Protein AF-A0A956W4W0-F1 (afdb_monomer_lite)

Structure (mmCIF, N/CA/C/O backbone):
data_AF-A0A956W4W0-F1
#
_entry.id   AF-A0A956W4W0-F1
#
loop_
_atom_site.group_PDB
_atom_site.id
_atom_site.type_symbol
_atom_site.label_atom_id
_atom_site.label_alt_id
_atom_site.label_comp_id
_atom_site.label_asym_id
_atom_site.label_entity_id
_atom_site.label_seq_id
_atom_site.pdbx_PDB_ins_code
_atom_site.Cartn_x
_atom_site.Cartn_y
_atom_site.Cartn_z
_atom_site.occupancy
_atom_site.B_iso_or_equiv
_atom_site.auth_seq_id
_atom_site.auth_comp_id
_atom_site.auth_asym_id
_atom_site.auth_atom_id
_atom_site.pdbx_PDB_model_num
ATOM 1 N N . MET A 1 1 ? 10.266 15.449 -12.545 1.00 57.59 1 MET A N 1
ATOM 2 C CA . MET A 1 1 ? 11.491 14.620 -12.574 1.00 57.59 1 MET A CA 1
ATOM 3 C C . MET A 1 1 ? 12.244 14.891 -11.277 1.00 57.59 1 MET A C 1
ATOM 5 O O . MET A 1 1 ? 12.311 16.057 -10.911 1.00 57.59 1 MET A O 1
ATOM 9 N N . PHE A 1 2 ? 12.649 13.865 -10.516 1.00 50.94 2 PHE A N 1
ATOM 10 C CA . PHE A 1 2 ? 13.095 13.981 -9.113 1.00 50.94 2 PHE A CA 1
ATOM 11 C C . PHE A 1 2 ? 14.634 13.856 -8.994 1.00 50.94 2 PHE A C 1
ATOM 13 O O . PHE A 1 2 ? 15.131 12.730 -8.928 1.00 50.94 2 PHE A O 1
ATOM 20 N N . PRO A 1 3 ? 15.396 14.967 -8.891 1.00 66.12 3 PRO A N 1
ATOM 21 C CA . PRO A 1 3 ? 16.869 14.957 -8.975 1.00 66.12 3 PRO A CA 1
ATOM 22 C C . PRO A 1 3 ? 17.558 14.187 -7.838 1.00 66.12 3 PRO A C 1
ATOM 24 O O . PRO A 1 3 ? 18.666 13.678 -7.980 1.00 66.12 3 PRO A O 1
ATOM 27 N N . TYR A 1 4 ? 16.898 14.085 -6.684 1.00 59.59 4 TYR A N 1
ATOM 28 C CA . TYR A 1 4 ? 17.450 13.439 -5.490 1.00 59.59 4 TYR A CA 1
ATOM 29 C C . TYR A 1 4 ? 17.509 11.912 -5.590 1.00 59.59 4 TYR A C 1
ATOM 31 O O . TYR A 1 4 ? 18.267 11.277 -4.860 1.00 59.59 4 TYR A O 1
ATOM 39 N N . VAL A 1 5 ? 16.723 11.323 -6.490 1.00 59.03 5 VAL A N 1
ATOM 40 C CA . VAL A 1 5 ? 16.671 9.873 -6.690 1.00 59.03 5 VAL A CA 1
ATOM 41 C C . VAL A 1 5 ? 17.798 9.440 -7.634 1.00 59.03 5 VAL A C 1
ATOM 43 O O . VAL A 1 5 ? 18.497 8.471 -7.353 1.00 59.03 5 VAL A O 1
ATOM 46 N N . GLU A 1 6 ? 18.053 10.216 -8.690 1.00 58.84 6 GLU A N 1
ATOM 47 C CA . GLU A 1 6 ? 19.011 9.903 -9.764 1.00 58.84 6 GLU A CA 1
ATOM 48 C C . GLU A 1 6 ? 20.455 9.725 -9.265 1.00 58.84 6 GLU A C 1
ATOM 50 O O . GLU A 1 6 ? 21.132 8.777 -9.666 1.00 58.84 6 GLU A O 1
ATOM 55 N N . ARG A 1 7 ? 20.895 10.524 -8.279 1.00 58.78 7 ARG A N 1
ATOM 56 C CA . ARG A 1 7 ? 22.244 10.417 -7.683 1.00 58.78 7 ARG A CA 1
ATOM 57 C C . ARG A 1 7 ? 22.564 9.021 -7.126 1.00 58.78 7 ARG A C 1
ATOM 59 O O . ARG A 1 7 ? 23.730 8.633 -7.078 1.00 58.78 7 ARG A O 1
ATOM 66 N N . HIS A 1 8 ? 21.559 8.272 -6.672 1.00 55.94 8 HIS A N 1
ATOM 67 C CA . HIS A 1 8 ? 21.766 6.951 -6.075 1.00 55.94 8 HIS A CA 1
ATOM 68 C C . HIS A 1 8 ? 21.766 5.798 -7.092 1.00 55.94 8 HIS A C 1
ATOM 70 O O . HIS A 1 8 ? 22.284 4.726 -6.761 1.00 55.94 8 HIS A O 1
ATOM 76 N N . PHE A 1 9 ? 21.237 6.000 -8.304 1.00 52.06 9 PHE A N 1
ATOM 77 C CA . PHE A 1 9 ? 21.161 4.964 -9.344 1.00 52.06 9 PHE A CA 1
ATOM 78 C C . PHE A 1 9 ? 22.361 4.991 -10.298 1.00 52.06 9 PHE A C 1
ATOM 80 O O . PHE A 1 9 ? 22.867 3.921 -10.648 1.00 52.06 9 PHE A O 1
ATOM 87 N N . ASP A 1 10 ? 22.900 6.176 -10.603 1.00 53.06 10 ASP A N 1
ATOM 88 C CA . ASP A 1 10 ? 24.090 6.325 -11.458 1.00 53.06 10 ASP A CA 1
ATOM 89 C C . ASP A 1 10 ? 25.351 5.685 -10.856 1.00 53.06 10 ASP A C 1
ATOM 91 O O . ASP A 1 10 ? 26.176 5.119 -11.570 1.00 53.06 10 ASP A O 1
ATOM 95 N N . ALA A 1 11 ? 25.481 5.668 -9.526 1.00 54.56 11 ALA A N 1
ATOM 96 C CA . ALA A 1 11 ? 26.650 5.104 -8.846 1.00 54.56 11 ALA A CA 1
ATOM 97 C C . ALA A 1 11 ? 26.764 3.565 -8.937 1.00 54.56 11 ALA A C 1
ATOM 99 O O . ALA A 1 11 ? 27.775 3.004 -8.516 1.00 54.56 11 ALA A O 1
ATOM 100 N N . ARG A 1 12 ? 25.732 2.860 -9.428 1.00 51.03 12 ARG A N 1
ATOM 101 C CA . ARG A 1 12 ? 25.668 1.384 -9.431 1.00 51.03 12 ARG A CA 1
ATOM 102 C C . ARG A 1 12 ? 25.482 0.745 -10.810 1.00 51.03 12 ARG A C 1
ATOM 104 O O . ARG A 1 12 ? 25.346 -0.472 -10.875 1.00 51.03 12 ARG A O 1
ATOM 111 N N . GLY A 1 13 ? 25.475 1.522 -11.897 1.00 47.06 13 GLY A N 1
ATOM 112 C CA . GLY A 1 13 ? 25.430 0.990 -13.269 1.00 47.06 13 GLY A CA 1
ATOM 113 C C . GLY A 1 13 ? 24.187 0.153 -13.615 1.00 47.06 13 GLY A C 1
ATOM 114 O O . GLY A 1 13 ? 24.179 -0.553 -14.623 1.00 47.06 13 GLY A O 1
ATOM 115 N N . SER A 1 14 ? 23.126 0.212 -12.806 1.00 49.34 14 SER A N 1
ATOM 116 C CA . SER A 1 14 ? 21.914 -0.588 -12.996 1.00 49.34 14 SER A CA 1
ATOM 117 C C . SER A 1 14 ? 20.981 0.092 -13.999 1.00 49.34 14 SER A C 1
ATOM 119 O O . SER A 1 14 ? 20.072 0.816 -13.611 1.00 49.34 14 SER A O 1
ATOM 121 N N . HIS A 1 15 ? 21.172 -0.186 -15.288 1.00 51.81 15 HIS A N 1
ATOM 122 C CA . HIS A 1 15 ? 20.336 0.296 -16.402 1.00 51.81 15 HIS A CA 1
ATOM 123 C C . HIS A 1 15 ? 18.953 -0.394 -16.494 1.00 51.81 15 HIS A C 1
ATOM 125 O O . HIS A 1 15 ? 18.293 -0.351 -17.528 1.00 51.81 15 HIS A O 1
ATOM 131 N N . GLY A 1 16 ? 18.502 -1.055 -15.425 1.00 47.62 16 GLY A N 1
ATOM 132 C CA . GLY A 1 16 ? 17.204 -1.725 -15.351 1.00 47.62 16 GLY A CA 1
ATOM 133 C C . GLY A 1 16 ? 16.234 -0.955 -14.460 1.00 47.62 16 GLY A C 1
ATOM 134 O O . GLY A 1 16 ? 16.331 -1.072 -13.242 1.00 47.62 16 GLY A O 1
ATOM 135 N N . ALA A 1 17 ? 15.350 -0.187 -15.104 1.00 55.72 17 ALA A N 1
ATOM 136 C CA . ALA A 1 17 ? 14.099 0.411 -14.618 1.00 55.72 17 ALA A CA 1
ATOM 137 C C . ALA A 1 17 ? 14.074 0.924 -13.150 1.00 55.72 17 ALA A C 1
ATOM 139 O O . ALA A 1 17 ? 13.849 0.151 -12.223 1.00 55.72 17 ALA A O 1
ATOM 140 N N . PRO A 1 18 ? 14.234 2.243 -12.925 1.00 69.62 18 PRO A N 1
ATOM 141 C CA . PRO A 1 18 ? 14.003 2.919 -11.637 1.00 69.62 18 PRO A CA 1
ATOM 142 C C . PRO A 1 18 ? 12.515 3.155 -11.278 1.00 69.62 18 PRO A C 1
ATOM 144 O O . PRO A 1 18 ? 12.226 3.856 -10.306 1.00 69.62 18 PRO A O 1
ATOM 147 N N . ASP A 1 19 ? 11.556 2.599 -12.021 1.00 73.50 19 ASP A N 1
ATOM 148 C CA . ASP A 1 19 ? 10.125 2.922 -11.884 1.00 73.50 19 ASP A CA 1
ATOM 149 C C . ASP A 1 19 ? 9.551 2.552 -10.509 1.00 73.50 19 ASP A C 1
ATOM 151 O O . ASP A 1 19 ? 8.764 3.310 -9.931 1.00 73.50 19 ASP A O 1
ATOM 155 N N . GLU A 1 20 ? 9.986 1.436 -9.916 1.00 79.81 20 GLU A N 1
ATOM 156 C CA . GLU A 1 20 ? 9.583 1.061 -8.558 1.00 79.81 20 GLU A CA 1
ATOM 157 C C . GLU A 1 20 ? 10.186 2.009 -7.524 1.00 79.81 20 GLU A C 1
ATOM 159 O O . GLU A 1 20 ? 9.524 2.364 -6.552 1.00 79.81 20 GLU A O 1
ATOM 164 N N . ALA A 1 21 ? 11.425 2.456 -7.737 1.00 80.75 21 ALA A N 1
ATOM 165 C CA . ALA A 1 21 ? 12.077 3.404 -6.844 1.00 80.75 21 ALA A CA 1
ATOM 166 C C . ALA A 1 21 ? 11.399 4.776 -6.892 1.00 80.75 21 ALA A C 1
ATOM 168 O O . ALA A 1 21 ? 11.160 5.370 -5.841 1.00 80.75 21 ALA A O 1
ATOM 169 N N . TYR A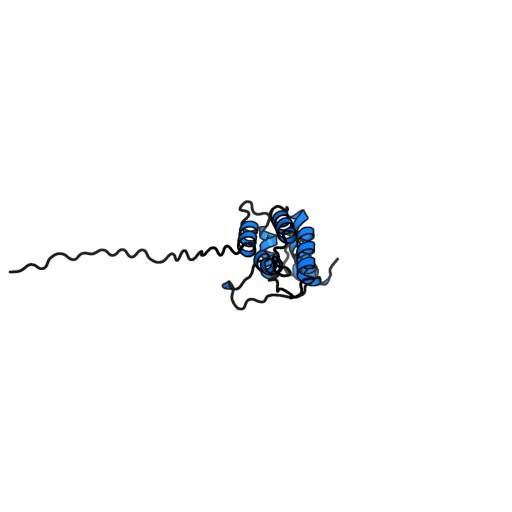 1 22 ? 11.027 5.257 -8.081 1.00 81.69 22 TYR A N 1
ATOM 170 C CA . TYR A 1 22 ? 10.244 6.483 -8.227 1.00 81.69 22 TYR A CA 1
ATOM 171 C C . TYR A 1 22 ? 8.851 6.340 -7.616 1.00 81.69 22 TYR A C 1
ATOM 173 O O . TYR A 1 22 ? 8.383 7.259 -6.944 1.00 81.69 22 TYR A O 1
ATOM 181 N N . THR A 1 23 ? 8.213 5.179 -7.777 1.00 84.56 23 THR A N 1
ATOM 182 C CA . THR A 1 23 ? 6.924 4.883 -7.141 1.00 84.56 23 THR A CA 1
ATOM 183 C C . THR A 1 23 ? 7.052 4.959 -5.622 1.00 84.56 23 THR A C 1
ATOM 185 O O . THR A 1 23 ? 6.340 5.736 -4.988 1.00 84.56 23 THR A O 1
ATOM 188 N N . VAL A 1 24 ? 8.018 4.251 -5.036 1.00 86.69 24 VAL A N 1
ATOM 189 C CA . VAL A 1 24 ? 8.287 4.266 -3.58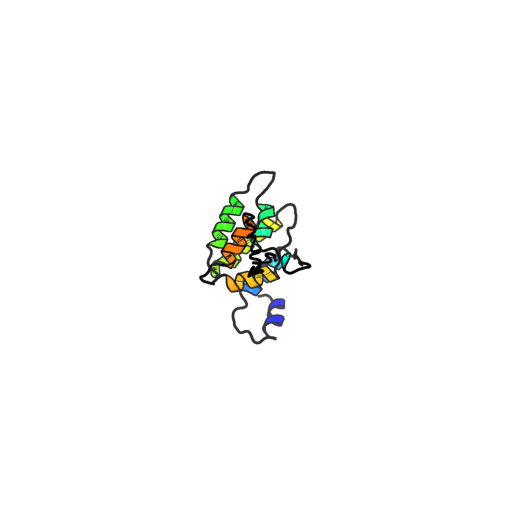9 1.00 86.69 24 VAL A CA 1
ATOM 190 C C . VAL A 1 24 ? 8.629 5.671 -3.098 1.00 86.69 24 VAL A C 1
ATOM 192 O O . VAL A 1 24 ? 8.070 6.105 -2.095 1.00 86.69 24 VAL A O 1
ATOM 195 N N . ALA A 1 25 ? 9.476 6.415 -3.814 1.00 84.81 25 ALA A N 1
ATOM 196 C CA . ALA A 1 25 ? 9.831 7.789 -3.462 1.00 84.81 25 ALA A CA 1
ATOM 197 C C . ALA A 1 25 ? 8.612 8.725 -3.497 1.00 84.81 25 ALA A C 1
ATOM 199 O O . ALA A 1 25 ? 8.437 9.548 -2.599 1.00 84.81 25 ALA A O 1
ATOM 200 N N . SER A 1 26 ? 7.734 8.573 -4.495 1.00 85.50 26 SER A N 1
ATOM 201 C CA . SER A 1 26 ? 6.504 9.363 -4.592 1.00 85.50 26 SER A CA 1
ATOM 202 C C . SER A 1 26 ? 5.539 9.070 -3.439 1.00 85.50 26 SER A C 1
ATOM 204 O O . SER A 1 26 ? 4.931 9.991 -2.899 1.00 85.50 26 SER A O 1
ATOM 206 N N . ILE A 1 27 ? 5.446 7.807 -3.012 1.00 86.25 27 ILE A N 1
ATOM 207 C CA . ILE A 1 27 ? 4.618 7.380 -1.880 1.00 86.25 27 ILE A CA 1
ATOM 208 C C . ILE A 1 27 ? 5.217 7.881 -0.561 1.00 86.25 27 ILE A C 1
ATOM 210 O O . ILE A 1 27 ? 4.488 8.379 0.295 1.00 86.25 27 ILE A O 1
ATOM 214 N N . PHE A 1 28 ? 6.539 7.799 -0.408 1.00 84.75 28 PHE A N 1
ATOM 215 C CA . PHE A 1 28 ? 7.255 8.325 0.753 1.00 84.75 28 PHE A CA 1
ATOM 216 C C . PHE A 1 28 ? 7.053 9.838 0.911 1.00 84.75 28 PHE A C 1
ATOM 218 O O . PHE A 1 28 ? 6.869 10.323 2.022 1.00 84.75 28 PHE A O 1
ATOM 225 N N . GLY A 1 29 ? 7.010 10.582 -0.199 1.00 84.75 29 GLY A N 1
ATOM 226 C CA . GLY A 1 29 ? 6.708 12.015 -0.178 1.00 84.75 29 GLY A CA 1
ATOM 227 C C . GLY A 1 29 ? 5.290 12.352 0.300 1.00 84.75 29 GLY A C 1
ATOM 228 O O . GLY A 1 29 ? 5.086 13.425 0.858 1.00 84.75 29 GLY A O 1
ATOM 229 N N . ILE A 1 30 ? 4.315 11.456 0.103 1.00 84.50 30 ILE A N 1
ATOM 230 C CA . ILE A 1 30 ? 2.929 11.635 0.577 1.00 84.50 30 ILE A CA 1
ATOM 231 C C . ILE A 1 30 ? 2.812 11.275 2.059 1.00 84.50 30 ILE A C 1
ATOM 233 O O . ILE A 1 30 ? 2.080 11.925 2.799 1.00 84.50 30 ILE A O 1
ATOM 237 N N . HIS A 1 31 ? 3.522 10.235 2.490 1.00 82.69 31 HIS A N 1
ATOM 238 C CA . HIS A 1 31 ? 3.433 9.711 3.846 1.00 82.69 31 HIS A CA 1
ATOM 239 C C . HIS A 1 31 ? 4.833 9.390 4.374 1.00 82.69 31 HIS A C 1
ATOM 241 O O . HIS A 1 31 ? 5.307 8.279 4.192 1.00 82.69 31 HIS A O 1
ATOM 247 N N . PRO A 1 32 ? 5.543 10.319 5.029 1.00 81.56 32 PRO A N 1
ATOM 248 C CA . PRO A 1 32 ? 6.927 10.089 5.456 1.00 81.56 32 PRO A CA 1
ATOM 249 C C . PRO A 1 32 ? 7.045 9.258 6.753 1.00 81.56 32 PRO A C 1
ATOM 251 O O . PRO A 1 32 ? 8.016 9.391 7.499 1.00 81.56 32 PRO A O 1
ATOM 254 N N . VAL A 1 33 ? 6.066 8.399 7.060 1.00 81.69 33 VAL A N 1
ATOM 255 C CA . VAL A 1 33 ? 6.020 7.618 8.306 1.00 81.69 33 VAL A CA 1
ATOM 256 C C . VAL A 1 33 ? 6.599 6.230 8.057 1.00 81.69 33 VAL A C 1
ATOM 258 O O . VAL A 1 33 ? 5.923 5.298 7.618 1.00 81.69 33 VAL A O 1
ATOM 261 N N . HIS A 1 34 ? 7.896 6.106 8.317 1.00 78.25 34 HIS A N 1
ATOM 262 C CA . HIS A 1 34 ? 8.657 4.893 8.049 1.00 78.25 34 HIS A CA 1
ATOM 263 C C . HIS A 1 34 ? 8.658 3.939 9.250 1.00 78.25 34 HIS A C 1
ATOM 265 O O . HIS A 1 34 ? 9.099 4.300 10.342 1.00 78.25 34 HIS A O 1
ATOM 271 N N . HIS A 1 35 ? 8.263 2.682 9.032 1.00 75.56 35 HIS A N 1
ATOM 272 C CA . HIS A 1 35 ? 8.461 1.623 10.019 1.00 75.56 35 HIS A CA 1
ATOM 273 C C . HIS A 1 35 ? 9.887 1.091 9.903 1.00 75.56 35 HIS A C 1
ATOM 275 O O . HIS A 1 35 ? 10.251 0.499 8.889 1.00 75.56 35 HIS A O 1
ATOM 281 N N . ARG A 1 36 ? 10.716 1.312 10.928 1.00 71.94 36 ARG A N 1
ATOM 282 C CA . ARG A 1 36 ? 12.047 0.705 11.014 1.00 71.94 36 ARG A CA 1
ATOM 283 C C . ARG A 1 36 ? 11.966 -0.502 11.955 1.00 71.94 36 ARG A C 1
ATOM 285 O O . ARG A 1 36 ? 12.017 -0.287 13.162 1.00 71.94 36 ARG A O 1
ATOM 292 N N . PRO A 1 37 ? 11.824 -1.730 11.432 1.00 66.81 37 PRO A N 1
ATOM 293 C CA . PRO A 1 37 ? 11.787 -2.911 12.284 1.00 66.81 37 PRO A CA 1
ATOM 294 C C . PRO A 1 37 ? 13.146 -3.095 12.974 1.00 66.81 37 PRO A C 1
ATOM 296 O O . PRO A 1 37 ? 14.189 -2.864 12.348 1.00 66.81 37 PRO A O 1
ATOM 299 N N . ALA A 1 38 ? 13.143 -3.487 14.250 1.00 62.78 38 ALA A N 1
ATOM 300 C CA . ALA A 1 38 ? 14.366 -3.809 14.983 1.00 62.78 38 ALA A CA 1
ATOM 301 C C 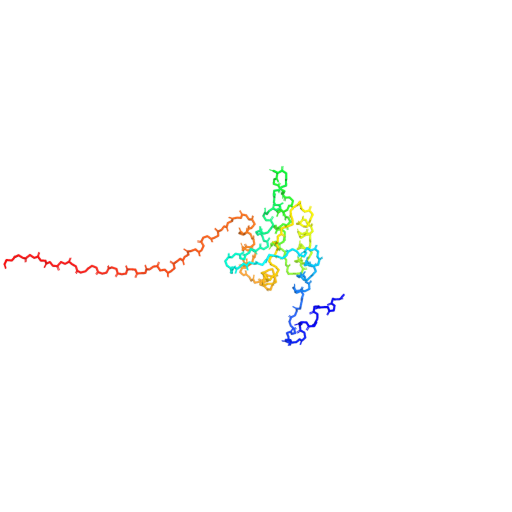. ALA A 1 38 ? 14.936 -5.148 14.493 1.00 62.78 38 ALA A C 1
ATOM 303 O O . ALA A 1 38 ? 16.151 -5.300 14.350 1.00 62.78 38 ALA A O 1
ATOM 304 N N . GLU A 1 39 ? 14.052 -6.076 14.119 1.00 61.03 39 GLU A N 1
ATOM 305 C CA . GLU A 1 39 ? 14.409 -7.392 13.595 1.00 61.03 39 GLU A CA 1
ATOM 306 C C . GLU A 1 39 ? 13.745 -7.704 12.248 1.00 61.03 39 GLU A C 1
ATOM 308 O O . GLU A 1 39 ? 12.651 -7.245 11.933 1.00 61.03 39 GLU A O 1
ATOM 313 N N . ARG A 1 40 ? 14.360 -8.571 11.427 1.00 59.09 40 ARG A N 1
ATOM 314 C CA . ARG A 1 40 ? 13.759 -8.988 10.139 1.00 59.09 40 ARG A CA 1
ATOM 315 C C . ARG A 1 40 ? 12.386 -9.650 10.299 1.00 59.09 40 ARG A C 1
ATOM 317 O O . ARG A 1 40 ? 11.595 -9.580 9.364 1.00 59.09 40 ARG A O 1
ATOM 324 N N . ARG A 1 41 ? 12.122 -10.283 11.446 1.00 57.53 41 ARG A N 1
ATOM 325 C CA . ARG A 1 41 ? 10.847 -10.944 11.765 1.00 57.53 41 ARG A CA 1
ATOM 326 C C . ARG A 1 41 ? 9.712 -9.949 12.035 1.00 57.53 41 ARG A C 1
ATOM 328 O O . ARG A 1 41 ? 8.553 -10.309 11.873 1.00 57.53 41 ARG A O 1
ATOM 335 N N . GLU A 1 42 ? 10.042 -8.702 12.367 1.00 58.28 42 GLU A N 1
ATOM 336 C CA . GLU A 1 42 ? 9.085 -7.611 12.603 1.00 58.28 42 GLU A CA 1
ATOM 337 C C . GLU A 1 42 ? 8.721 -6.850 11.321 1.00 58.28 42 GLU A C 1
ATOM 339 O O . GLU A 1 42 ? 7.945 -5.896 11.357 1.00 58.28 42 GLU A O 1
ATOM 344 N N . ARG A 1 43 ? 9.282 -7.244 10.168 1.00 64.31 43 ARG A N 1
ATOM 345 C CA . ARG A 1 43 ? 8.963 -6.624 8.879 1.00 64.31 43 ARG A CA 1
ATOM 346 C C . ARG A 1 43 ? 7.484 -6.794 8.568 1.00 64.31 43 ARG A C 1
ATOM 348 O O . ARG A 1 43 ? 7.026 -7.873 8.192 1.00 64.31 43 ARG A O 1
ATOM 355 N N . ASN A 1 44 ? 6.758 -5.690 8.658 1.00 70.25 44 ASN A N 1
ATOM 356 C CA . ASN A 1 44 ? 5.371 -5.619 8.242 1.00 70.25 44 ASN A CA 1
ATOM 357 C C . ASN A 1 44 ? 5.294 -5.382 6.734 1.00 70.25 44 ASN A C 1
ATOM 359 O O . ASN A 1 44 ? 5.965 -4.514 6.178 1.00 70.25 44 ASN A O 1
ATOM 363 N N . ASN A 1 45 ? 4.471 -6.180 6.058 1.00 81.50 45 ASN A N 1
ATOM 364 C CA . ASN A 1 45 ? 4.157 -5.945 4.655 1.00 81.50 45 ASN A CA 1
ATOM 365 C C . ASN A 1 45 ? 3.082 -4.856 4.520 1.00 81.50 45 ASN A C 1
ATOM 367 O O . ASN A 1 45 ? 2.362 -4.551 5.469 1.00 81.50 45 ASN A O 1
ATOM 371 N N . PHE A 1 46 ? 2.945 -4.300 3.316 1.00 84.50 46 PHE A N 1
ATOM 372 C CA . PHE A 1 46 ? 1.979 -3.233 3.046 1.00 84.50 46 PHE A CA 1
ATOM 373 C C . PHE A 1 46 ? 0.529 -3.636 3.378 1.00 84.50 46 PHE A C 1
ATOM 375 O O . PHE A 1 46 ? -0.230 -2.826 3.904 1.00 84.50 46 PHE A O 1
ATOM 382 N N . GLY A 1 47 ? 0.160 -4.904 3.159 1.00 84.88 47 GLY A N 1
ATOM 383 C CA . GLY A 1 47 ? -1.152 -5.433 3.546 1.00 84.88 47 GLY A CA 1
ATOM 384 C C . GLY A 1 47 ? -1.405 -5.381 5.057 1.00 84.88 47 GLY A C 1
ATOM 385 O O . GLY A 1 47 ? -2.497 -5.012 5.479 1.00 84.88 47 GLY A O 1
ATOM 386 N N . ALA A 1 48 ? -0.391 -5.668 5.877 1.00 82.75 48 ALA A N 1
ATOM 387 C CA . ALA A 1 48 ? -0.480 -5.558 7.333 1.00 82.75 48 ALA A CA 1
ATOM 388 C C . ALA A 1 48 ? -0.661 -4.101 7.791 1.00 82.75 48 ALA A C 1
ATOM 390 O O . ALA A 1 48 ? -1.490 -3.842 8.660 1.00 82.75 48 ALA A O 1
ATOM 391 N N . SER A 1 49 ? 0.033 -3.142 7.166 1.00 82.56 49 SER A N 1
ATOM 392 C CA . SER A 1 49 ? -0.178 -1.710 7.437 1.00 82.56 49 SER A CA 1
ATOM 393 C C . SER A 1 49 ? -1.594 -1.251 7.056 1.00 82.56 49 SER A C 1
ATOM 395 O O . SER A 1 49 ? -2.185 -0.432 7.756 1.00 82.56 49 SER A O 1
ATOM 397 N N . LEU A 1 50 ? -2.178 -1.805 5.985 1.00 82.81 50 LEU A N 1
ATOM 398 C CA . LEU A 1 50 ? -3.553 -1.501 5.568 1.00 82.81 50 LEU A CA 1
ATOM 399 C C . LEU A 1 50 ? -4.627 -2.155 6.443 1.00 82.81 50 LEU A C 1
ATOM 401 O O . LEU A 1 50 ? -5.760 -1.676 6.480 1.00 82.81 50 LEU A O 1
ATOM 405 N N . ARG A 1 51 ? -4.298 -3.222 7.178 1.00 82.19 51 ARG A N 1
ATOM 406 C CA . ARG A 1 51 ? -5.248 -3.872 8.090 1.00 82.19 51 ARG A CA 1
ATOM 407 C C . ARG A 1 51 ? -5.768 -2.905 9.156 1.00 82.19 51 ARG A C 1
ATOM 409 O O . ARG A 1 51 ? -6.932 -2.998 9.535 1.00 82.19 51 ARG A O 1
ATOM 416 N N . ALA A 1 52 ? -4.934 -1.967 9.600 1.00 75.44 52 ALA A N 1
ATOM 417 C CA . ALA A 1 52 ? -5.306 -0.967 10.597 1.00 75.44 52 ALA A CA 1
ATOM 418 C C . ALA A 1 52 ? -6.427 -0.028 10.118 1.00 75.44 52 ALA A C 1
ATOM 420 O O . ALA A 1 52 ? -7.274 0.359 10.911 1.00 75.44 52 ALA A O 1
ATOM 421 N N . ILE A 1 53 ? -6.483 0.281 8.817 1.00 77.88 53 ILE A N 1
ATOM 422 C CA . ILE A 1 53 ? -7.495 1.186 8.244 1.00 77.88 53 ILE A CA 1
ATOM 423 C C . ILE A 1 53 ? -8.751 0.456 7.744 1.00 77.88 53 ILE A C 1
ATOM 425 O O . ILE A 1 53 ? -9.677 1.086 7.231 1.00 77.88 53 ILE A O 1
ATOM 429 N N . ARG A 1 54 ? -8.786 -0.879 7.863 1.00 77.12 54 ARG A N 1
ATOM 430 C CA . ARG A 1 54 ? -9.960 -1.698 7.518 1.00 77.12 54 ARG A CA 1
ATOM 431 C C . ARG A 1 54 ? -11.158 -1.351 8.399 1.00 77.12 54 ARG A C 1
ATOM 433 O O . ARG A 1 54 ? -12.290 -1.434 7.936 1.00 77.12 54 ARG A O 1
ATOM 440 N N . TRP A 1 55 ? -10.898 -0.956 9.639 1.00 73.75 55 TRP A N 1
ATOM 441 C CA . TRP A 1 55 ? -11.914 -0.590 10.612 1.00 73.75 55 TRP A CA 1
ATOM 442 C C . TRP A 1 55 ? -11.933 0.922 10.766 1.00 73.75 55 TRP A C 1
ATOM 444 O O . TRP A 1 55 ? -10.928 1.524 11.138 1.00 73.75 55 TRP A O 1
ATOM 454 N N . LYS A 1 56 ? -13.077 1.536 10.476 1.00 69.12 56 LYS A N 1
ATOM 455 C CA . LYS A 1 56 ? -13.310 2.954 10.730 1.00 69.12 56 LYS A CA 1
ATOM 456 C C . LYS A 1 56 ? -14.565 3.070 11.580 1.00 69.12 56 LYS A C 1
ATOM 458 O O . LYS A 1 56 ? -15.605 2.554 11.193 1.00 69.12 56 LYS A O 1
ATOM 463 N N . ASP A 1 57 ? -14.447 3.698 12.748 1.00 66.81 57 ASP A N 1
ATOM 464 C CA . ASP A 1 57 ? -15.566 3.915 13.677 1.00 66.81 57 ASP A CA 1
ATOM 465 C C . ASP A 1 57 ? -16.314 2.620 14.074 1.00 66.81 57 ASP A C 1
ATOM 467 O O . ASP A 1 57 ? -17.512 2.629 14.336 1.00 66.81 57 ASP A O 1
ATOM 471 N N . GLY A 1 58 ? -15.603 1.485 14.121 1.00 68.00 58 GLY A N 1
ATOM 472 C CA . GLY A 1 58 ? -16.174 0.174 14.459 1.00 68.00 58 GLY A CA 1
ATOM 473 C C . GLY A 1 58 ? -16.853 -0.556 13.295 1.00 68.00 58 GLY A C 1
ATOM 474 O O . GLY A 1 58 ? -17.230 -1.715 13.456 1.00 68.00 58 GLY A O 1
ATOM 475 N N . GLU A 1 59 ? -16.943 0.064 12.116 1.00 69.50 59 GLU A N 1
ATOM 476 C CA . GLU A 1 59 ? -17.457 -0.561 10.900 1.00 69.50 59 GLU A CA 1
ATOM 477 C C . GLU A 1 59 ? -16.329 -0.962 9.946 1.00 69.50 59 GLU A C 1
ATOM 479 O O . GLU A 1 59 ? -15.303 -0.286 9.797 1.00 69.50 59 GLU A O 1
ATOM 484 N N . GLU A 1 60 ? -16.532 -2.090 9.268 1.00 72.50 60 GLU A N 1
ATOM 485 C CA . GLU A 1 60 ? -15.633 -2.535 8.217 1.00 72.50 60 GLU A CA 1
ATOM 486 C C . GLU A 1 60 ? -15.808 -1.671 6.964 1.00 72.50 60 GLU A C 1
ATOM 488 O O . GLU A 1 60 ? -16.855 -1.661 6.308 1.00 72.50 60 GLU A O 1
ATOM 493 N N . ASN A 1 61 ? -14.740 -0.982 6.570 1.00 78.88 61 ASN A N 1
ATOM 494 C CA . ASN A 1 61 ? -14.718 -0.212 5.342 1.00 78.88 61 ASN A CA 1
ATOM 495 C C . ASN A 1 61 ? -14.504 -1.137 4.135 1.00 78.88 61 ASN A C 1
ATOM 497 O O . ASN A 1 61 ? -13.391 -1.280 3.618 1.00 78.88 61 ASN A O 1
ATOM 501 N N . GLN A 1 62 ? -15.597 -1.711 3.626 1.00 78.12 62 GLN A N 1
ATOM 502 C CA . GLN A 1 62 ? -15.595 -2.542 2.411 1.00 78.12 62 GLN A CA 1
ATOM 503 C C . GLN A 1 62 ? -14.983 -1.824 1.192 1.00 78.12 62 GLN A C 1
ATOM 505 O O . GLN A 1 62 ? -14.520 -2.457 0.241 1.00 78.12 62 GLN A O 1
ATOM 510 N N . GLY A 1 63 ? -14.959 -0.487 1.193 1.00 84.38 63 GLY A N 1
ATOM 511 C CA . GLY A 1 63 ? -14.310 0.305 0.156 1.00 84.38 63 GLY A CA 1
ATOM 512 C C . GLY A 1 63 ? -12.787 0.150 0.138 1.00 84.38 63 GLY A C 1
ATOM 513 O O . GLY A 1 63 ? -12.195 0.208 -0.944 1.00 84.38 63 GLY A O 1
ATOM 514 N N . VAL A 1 64 ? -12.150 -0.042 1.294 1.00 84.31 64 VAL A N 1
ATOM 515 C CA . VAL A 1 64 ? -10.704 -0.294 1.395 1.00 84.31 64 VAL A CA 1
ATOM 516 C C . VAL A 1 64 ? -10.390 -1.700 0.901 1.00 84.31 64 VAL A C 1
ATOM 518 O O . VAL A 1 64 ? -9.496 -1.859 0.073 1.00 84.31 64 VAL A O 1
ATOM 521 N N . GLU A 1 65 ? -11.171 -2.696 1.321 1.00 87.38 65 GLU A N 1
ATOM 522 C CA . GLU A 1 65 ? -10.995 -4.084 0.883 1.00 87.38 65 GLU A CA 1
ATOM 523 C C . GLU A 1 65 ? -11.114 -4.222 -0.639 1.00 87.38 65 GLU A C 1
ATOM 525 O O . GLU A 1 65 ? -10.206 -4.745 -1.277 1.00 87.38 65 GLU A O 1
ATOM 530 N N . ARG A 1 66 ? -12.167 -3.672 -1.259 1.00 87.31 66 ARG A N 1
ATOM 531 C CA . ARG A 1 66 ? -12.333 -3.738 -2.724 1.00 87.31 66 ARG A CA 1
ATOM 532 C C . ARG A 1 66 ? -11.173 -3.088 -3.478 1.00 87.31 66 ARG A C 1
ATOM 534 O O . ARG A 1 66 ? -10.724 -3.616 -4.492 1.00 87.31 66 ARG A O 1
ATOM 541 N N . ARG A 1 67 ? -10.667 -1.949 -2.989 1.00 87.75 67 ARG A N 1
ATOM 542 C CA . ARG A 1 67 ? -9.500 -1.271 -3.582 1.00 87.75 67 ARG A CA 1
ATOM 543 C C . ARG A 1 67 ? -8.221 -2.080 -3.398 1.00 87.75 67 ARG A C 1
ATOM 545 O O . ARG A 1 67 ? -7.374 -2.068 -4.285 1.00 87.75 67 ARG A O 1
ATOM 552 N N . PHE A 1 68 ? -8.089 -2.777 -2.274 1.00 89.81 68 PHE A N 1
ATOM 553 C CA . PHE A 1 68 ? -6.963 -3.659 -2.016 1.00 89.81 68 PHE A CA 1
ATOM 554 C C . PHE A 1 68 ? -7.002 -4.911 -2.899 1.00 89.81 68 PHE A C 1
ATOM 556 O O . PHE A 1 68 ? -5.988 -5.255 -3.492 1.00 89.81 68 PHE A O 1
ATOM 563 N N . VAL A 1 69 ? -8.166 -5.537 -3.090 1.00 90.25 69 VAL A N 1
ATOM 564 C CA . VAL A 1 69 ? -8.328 -6.645 -4.049 1.00 90.25 69 VAL A CA 1
ATOM 565 C C . VAL A 1 69 ? -7.990 -6.185 -5.470 1.00 90.25 69 VAL A C 1
ATOM 567 O O . VAL A 1 69 ? -7.202 -6.837 -6.149 1.00 90.25 69 VAL A O 1
ATOM 570 N N . ALA A 1 70 ? -8.478 -5.010 -5.883 1.00 90.31 70 ALA A N 1
ATOM 571 C CA . ALA A 1 70 ? -8.124 -4.430 -7.178 1.00 90.31 70 ALA A CA 1
ATOM 572 C C . ALA A 1 70 ? -6.611 -4.182 -7.321 1.00 90.31 70 ALA A C 1
ATOM 574 O O . ALA A 1 70 ? -6.061 -4.411 -8.392 1.00 90.31 70 ALA A O 1
ATOM 575 N N . LEU A 1 71 ? -5.926 -3.763 -6.248 1.00 91.44 71 LEU A N 1
ATOM 576 C CA . LEU A 1 71 ? -4.465 -3.658 -6.231 1.00 91.44 71 LEU A CA 1
ATOM 577 C C . LEU A 1 71 ? -3.807 -5.028 -6.421 1.00 91.44 71 LEU A C 1
ATOM 579 O O . LEU A 1 71 ? -2.863 -5.115 -7.191 1.00 91.44 71 LEU A O 1
ATOM 583 N N . LEU A 1 72 ? -4.273 -6.080 -5.739 1.00 90.31 72 LEU A N 1
ATOM 584 C CA . LEU A 1 72 ? -3.692 -7.425 -5.845 1.00 90.31 72 LEU A CA 1
ATOM 585 C C . LEU A 1 72 ? -3.805 -8.005 -7.262 1.00 90.31 72 LEU A C 1
ATOM 587 O O . LEU A 1 72 ? -2.909 -8.739 -7.687 1.00 90.31 72 LEU A O 1
ATOM 591 N N . ASP A 1 73 ? -4.876 -7.677 -7.983 1.00 89.69 73 ASP A N 1
ATOM 592 C CA . ASP A 1 73 ? -5.101 -8.095 -9.371 1.00 89.69 73 ASP A CA 1
ATOM 593 C C . ASP A 1 73 ? -4.492 -7.147 -10.412 1.00 89.69 73 ASP A C 1
ATOM 595 O O . ASP A 1 73 ? -4.407 -7.498 -11.589 1.00 89.69 73 ASP A O 1
ATOM 599 N N . ALA A 1 74 ? -4.019 -5.973 -9.994 1.00 88.62 74 ALA A N 1
ATOM 600 C CA . ALA A 1 74 ? -3.401 -5.007 -10.884 1.00 88.62 74 ALA A CA 1
ATOM 601 C C . ALA A 1 74 ? -2.052 -5.501 -11.435 1.00 88.62 74 ALA A C 1
ATOM 603 O O . ALA A 1 74 ? -1.199 -6.042 -10.719 1.00 88.62 74 ALA A O 1
ATOM 604 N N . GLY A 1 75 ? -1.837 -5.237 -12.726 1.00 84.94 75 GLY A N 1
ATOM 605 C CA . GLY A 1 75 ? -0.539 -5.372 -13.380 1.00 84.94 75 GLY A CA 1
ATOM 606 C C . GLY A 1 75 ? 0.469 -4.325 -12.897 1.00 84.94 75 GLY A C 1
ATOM 607 O O . GLY A 1 75 ? 0.121 -3.352 -12.219 1.00 84.94 75 GLY A O 1
ATOM 608 N N . ARG A 1 76 ? 1.741 -4.510 -13.273 1.00 83.00 76 ARG A N 1
ATOM 609 C CA . ARG A 1 76 ? 2.841 -3.615 -12.875 1.00 83.00 76 ARG A CA 1
ATOM 610 C C . ARG A 1 76 ? 2.599 -2.160 -13.284 1.00 83.00 76 ARG A C 1
ATOM 612 O O . ARG A 1 76 ? 2.907 -1.274 -12.492 1.00 83.00 76 ARG A O 1
ATOM 619 N N . GLU A 1 77 ? 2.005 -1.903 -14.450 1.00 83.94 77 GLU A N 1
ATOM 620 C CA . GLU A 1 77 ? 1.710 -0.536 -14.904 1.00 83.94 77 GLU A CA 1
ATOM 621 C C . GLU A 1 77 ? 0.690 0.215 -14.031 1.00 83.94 77 GLU A C 1
ATOM 623 O O . GLU A 1 77 ? 0.759 1.438 -13.911 1.00 83.94 77 GLU A O 1
ATOM 628 N N . ALA A 1 78 ? -0.241 -0.495 -13.391 1.00 86.00 78 ALA A N 1
ATOM 629 C CA . ALA A 1 78 ? -1.314 0.116 -12.608 1.00 86.00 78 ALA A CA 1
ATOM 630 C C . ALA A 1 78 ? -0.956 0.276 -11.117 1.00 86.00 78 ALA A C 1
ATOM 632 O O . ALA A 1 78 ? -1.608 1.044 -10.399 1.00 86.00 78 ALA A O 1
ATOM 633 N N . LEU A 1 79 ? 0.108 -0.390 -10.647 1.00 86.12 79 LEU A N 1
ATOM 634 C CA . LEU A 1 79 ? 0.578 -0.335 -9.258 1.00 86.12 79 LEU A CA 1
ATOM 635 C C . LEU A 1 79 ? 0.718 1.086 -8.695 1.00 86.12 79 LEU A C 1
ATOM 637 O O . LEU A 1 79 ? 0.196 1.324 -7.602 1.00 86.12 79 LEU A O 1
ATOM 641 N N . PRO A 1 80 ? 1.369 2.050 -9.381 1.00 87.06 80 PRO A N 1
ATOM 642 C CA . PRO A 1 80 ? 1.616 3.364 -8.791 1.00 87.06 80 PRO A CA 1
ATOM 643 C C . PRO A 1 80 ? 0.317 4.113 -8.473 1.00 87.06 80 PRO A C 1
ATOM 645 O O . PRO A 1 80 ? 0.211 4.770 -7.437 1.00 87.06 80 PRO A O 1
ATOM 648 N N . VAL A 1 81 ? -0.695 3.970 -9.334 1.00 88.00 81 VAL A N 1
ATOM 649 C CA . VAL A 1 81 ? -2.004 4.616 -9.170 1.00 88.00 81 VAL A CA 1
ATOM 650 C C . VAL A 1 81 ? -2.747 4.023 -7.974 1.00 88.00 81 VAL A C 1
ATOM 652 O O . VAL A 1 81 ? -3.200 4.760 -7.095 1.00 88.00 81 VAL A O 1
ATOM 655 N N . HIS A 1 82 ? -2.833 2.693 -7.898 1.00 88.62 82 HIS A N 1
ATOM 656 C CA . HIS A 1 82 ? -3.527 2.015 -6.803 1.00 88.62 82 HIS A CA 1
ATOM 657 C C . HIS A 1 82 ? -2.843 2.241 -5.449 1.00 88.62 82 HIS A C 1
ATOM 659 O O . HIS A 1 82 ? -3.520 2.524 -4.457 1.00 88.62 82 HIS A O 1
ATOM 665 N N . LEU A 1 83 ? -1.509 2.182 -5.407 1.00 88.44 83 LEU A N 1
ATOM 666 C CA . LEU A 1 83 ? -0.741 2.435 -4.189 1.00 88.44 83 LEU A CA 1
ATOM 667 C C . LEU A 1 83 ? -0.921 3.863 -3.692 1.00 88.44 83 LEU A C 1
ATOM 669 O O . LEU A 1 83 ? -1.144 4.064 -2.500 1.00 88.44 83 LEU A O 1
ATOM 673 N N . ARG A 1 84 ? -0.880 4.851 -4.593 1.00 88.12 84 ARG A N 1
ATOM 674 C CA . ARG A 1 84 ? -1.100 6.251 -4.229 1.00 88.12 84 ARG A CA 1
ATOM 675 C C . ARG A 1 84 ? -2.467 6.440 -3.579 1.00 88.12 84 ARG A C 1
ATOM 677 O O . ARG A 1 84 ? -2.541 7.053 -2.520 1.00 88.12 84 ARG A O 1
ATOM 684 N N . HIS A 1 85 ? -3.528 5.878 -4.161 1.00 87.81 85 HIS A N 1
ATOM 685 C CA . HIS A 1 85 ? -4.872 5.964 -3.582 1.00 87.81 85 HIS A CA 1
ATOM 686 C C . HIS A 1 85 ? -4.945 5.360 -2.176 1.00 87.81 85 HIS A C 1
ATOM 688 O O . HIS A 1 85 ? -5.492 5.986 -1.270 1.00 87.81 85 HIS A O 1
ATOM 694 N N . LEU A 1 86 ? -4.377 4.170 -1.974 1.00 87.38 86 LEU A N 1
ATOM 695 C CA . LEU A 1 86 ? -4.398 3.505 -0.669 1.00 87.38 86 LEU A CA 1
ATOM 696 C C . LEU A 1 86 ? -3.550 4.241 0.373 1.00 87.38 86 LEU A C 1
ATOM 698 O O . LEU A 1 86 ? -3.968 4.360 1.521 1.00 87.38 86 LEU A O 1
ATOM 702 N N . VAL A 1 87 ? -2.402 4.793 -0.019 1.00 87.19 87 VAL A N 1
ATOM 703 C CA . VAL A 1 87 ? -1.546 5.567 0.892 1.00 87.19 87 VAL A CA 1
ATOM 704 C C . VAL A 1 87 ? -2.188 6.902 1.251 1.00 87.19 87 VAL A C 1
ATOM 706 O O . VAL A 1 87 ? -2.103 7.316 2.400 1.00 87.19 87 VAL A O 1
ATOM 709 N N . THR A 1 88 ? -2.884 7.563 0.323 1.00 85.31 88 THR A N 1
ATOM 710 C CA . THR A 1 88 ? -3.661 8.768 0.650 1.00 85.31 88 THR A CA 1
ATOM 711 C C . THR A 1 88 ? -4.772 8.462 1.657 1.00 85.31 88 THR A C 1
ATOM 713 O O . THR A 1 88 ? -4.970 9.239 2.588 1.00 85.31 88 THR A O 1
ATOM 716 N N . LEU A 1 89 ? -5.455 7.317 1.529 1.00 83.00 89 LEU A N 1
ATOM 717 C CA . LEU A 1 89 ? -6.439 6.877 2.526 1.00 83.00 89 LEU A CA 1
ATOM 718 C C . LEU A 1 89 ? -5.789 6.627 3.892 1.00 83.00 89 LEU A C 1
ATOM 720 O O . LEU A 1 89 ? -6.306 7.074 4.917 1.00 83.00 89 LEU A O 1
ATOM 724 N N . LEU A 1 90 ? -4.628 5.973 3.902 1.00 80.56 90 LEU A N 1
ATOM 725 C CA . LEU A 1 90 ? -3.865 5.720 5.119 1.00 80.56 90 LEU A CA 1
ATOM 726 C C . LEU A 1 90 ? -3.397 7.024 5.781 1.00 80.56 90 LEU A C 1
ATOM 728 O O . LEU A 1 90 ? -3.543 7.176 6.987 1.00 80.56 90 LEU A O 1
ATOM 732 N N . HIS A 1 91 ? -2.931 7.996 4.999 1.00 80.00 91 HIS A N 1
ATOM 733 C CA . HIS A 1 91 ? -2.558 9.323 5.489 1.00 80.00 91 HIS A CA 1
ATOM 734 C C . HIS A 1 91 ? -3.755 10.101 6.059 1.00 80.00 91 HIS A C 1
ATOM 736 O O . HIS A 1 91 ? -3.608 10.831 7.031 1.00 80.00 91 HIS A O 1
ATOM 742 N N . SER A 1 92 ? -4.948 9.936 5.475 1.00 79.62 92 SER A N 1
ATOM 743 C CA . SER A 1 92 ? -6.180 10.580 5.959 1.00 79.62 92 SER A CA 1
ATOM 744 C C . SER A 1 92 ? -6.777 9.938 7.218 1.00 79.62 92 SER A C 1
ATOM 746 O O . SER A 1 92 ? -7.770 10.436 7.747 1.00 79.62 92 SER A O 1
ATOM 748 N N . SER A 1 93 ? -6.220 8.812 7.665 1.00 73.56 93 SER A N 1
ATOM 749 C CA . SER A 1 93 ? -6.691 8.109 8.856 1.00 73.56 93 SER A CA 1
ATOM 750 C C . SER A 1 93 ? -6.193 8.800 10.127 1.00 73.56 93 SER A C 1
ATOM 752 O O . SER A 1 93 ? -5.138 9.429 10.133 1.00 73.56 93 SER A O 1
ATOM 754 N N . SER A 1 94 ? -6.959 8.674 11.212 1.00 65.06 94 SER A N 1
ATOM 755 C CA . SER A 1 94 ? -6.717 9.362 12.489 1.00 65.06 94 SER A CA 1
ATOM 756 C C . SER A 1 94 ? -5.355 9.043 13.111 1.00 65.06 94 SER A C 1
ATOM 758 O O . SER A 1 94 ? -4.797 9.867 13.832 1.00 65.06 94 SER A O 1
ATOM 760 N N . GLU A 1 95 ? -4.815 7.857 12.823 1.00 68.44 95 GLU A N 1
ATOM 761 C CA . GLU A 1 95 ? -3.508 7.415 13.291 1.00 68.44 95 GLU A CA 1
ATOM 762 C C . GLU A 1 95 ? -2.556 7.174 12.108 1.00 68.44 95 GLU A C 1
ATOM 764 O O . GLU A 1 95 ? -2.863 6.373 11.215 1.00 68.44 95 GLU A O 1
ATOM 769 N N . PRO A 1 96 ? -1.380 7.827 12.085 1.00 65.88 96 PRO A N 1
ATOM 770 C CA . PRO A 1 96 ? -0.397 7.629 11.032 1.00 65.88 96 PRO A CA 1
ATOM 771 C C . PRO A 1 96 ? 0.261 6.250 11.161 1.00 65.88 96 PRO A C 1
ATOM 773 O O . PRO A 1 96 ? 1.174 6.043 11.959 1.00 65.88 96 PRO A O 1
ATOM 776 N N . MET A 1 97 ? -0.179 5.301 10.336 1.00 76.12 97 MET A N 1
ATOM 777 C CA . MET A 1 97 ? 0.379 3.947 10.321 1.00 76.12 97 MET A CA 1
ATOM 778 C C . MET A 1 97 ? 1.718 3.908 9.589 1.00 76.12 97 MET A C 1
ATOM 780 O O . MET A 1 97 ? 1.859 4.421 8.481 1.00 76.12 97 MET A O 1
ATOM 784 N N . ALA A 1 98 ? 2.717 3.280 10.198 1.00 80.19 98 ALA A N 1
ATOM 785 C CA . ALA A 1 98 ? 4.048 3.212 9.619 1.00 80.19 98 ALA A CA 1
ATOM 786 C C . ALA A 1 98 ? 4.122 2.167 8.485 1.00 80.19 98 ALA A C 1
ATOM 788 O O . ALA A 1 98 ? 3.568 1.068 8.587 1.00 80.19 98 ALA A O 1
ATOM 789 N N . ILE A 1 99 ? 4.827 2.509 7.402 1.00 83.31 99 ILE A N 1
ATOM 790 C CA . ILE A 1 99 ? 5.043 1.635 6.239 1.00 83.31 99 ILE A CA 1
ATOM 791 C C . ILE A 1 99 ? 6.526 1.242 6.174 1.00 83.31 99 ILE A C 1
ATOM 793 O O . ILE A 1 99 ? 7.407 2.093 6.308 1.00 83.31 99 ILE A O 1
ATOM 797 N N . ASP A 1 100 ? 6.820 -0.043 5.953 1.00 86.69 100 ASP A N 1
ATOM 798 C CA . ASP A 1 100 ? 8.175 -0.506 5.622 1.00 86.69 100 ASP A CA 1
ATOM 799 C C . ASP A 1 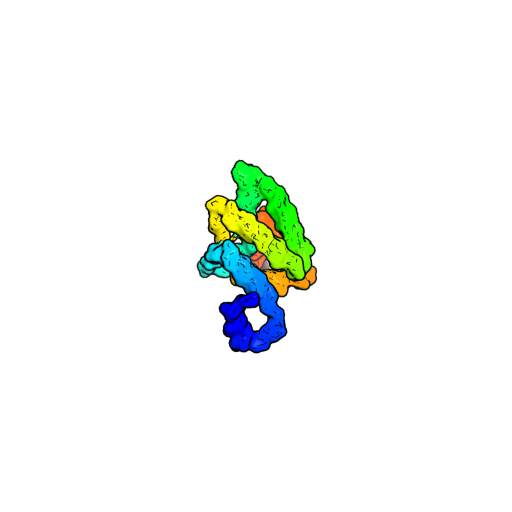100 ? 8.430 -0.288 4.120 1.00 86.69 100 ASP A C 1
ATOM 801 O O . ASP A 1 100 ? 8.119 -1.128 3.270 1.00 86.69 100 ASP A O 1
ATOM 805 N N . TYR A 1 101 ? 8.978 0.882 3.784 1.00 84.38 101 TYR A N 1
ATOM 806 C CA . TYR A 1 101 ? 9.273 1.279 2.402 1.00 84.38 101 TYR A CA 1
ATOM 807 C C . TYR A 1 101 ? 10.337 0.403 1.744 1.00 84.38 101 TYR A C 1
ATOM 809 O O . TYR A 1 101 ? 10.329 0.224 0.525 1.00 84.38 101 TYR A O 1
ATOM 817 N N . LEU A 1 102 ? 11.246 -0.162 2.541 1.00 83.81 102 LEU A N 1
ATOM 818 C CA . LEU A 1 102 ? 12.268 -1.063 2.035 1.00 83.81 102 LEU A CA 1
ATOM 819 C C . LEU A 1 102 ? 11.633 -2.390 1.613 1.00 83.81 102 LEU A C 1
ATOM 821 O O . LEU A 1 102 ? 11.924 -2.890 0.527 1.00 83.81 102 LEU A O 1
ATOM 825 N N . GLN A 1 103 ? 10.741 -2.939 2.441 1.00 85.25 103 GLN A N 1
ATOM 826 C CA . GLN A 1 103 ? 9.968 -4.122 2.078 1.00 85.25 103 GLN A CA 1
ATOM 827 C C . GLN A 1 103 ? 9.076 -3.845 0.866 1.00 85.25 103 GLN A C 1
ATOM 829 O O . GLN A 1 103 ? 9.072 -4.644 -0.064 1.00 85.25 103 GLN A O 1
ATOM 834 N N . LEU A 1 104 ? 8.397 -2.694 0.827 1.00 87.88 104 LEU A N 1
ATOM 835 C CA . LEU A 1 104 ? 7.583 -2.280 -0.317 1.00 87.88 104 LEU A CA 1
ATOM 836 C C . LEU A 1 104 ? 8.400 -2.257 -1.617 1.00 87.88 104 LEU A C 1
ATOM 838 O O . LEU A 1 104 ? 7.956 -2.799 -2.622 1.00 87.88 104 LEU A O 1
ATOM 842 N N . PHE A 1 105 ? 9.613 -1.703 -1.603 1.00 87.56 105 PHE A N 1
ATOM 843 C CA . PHE A 1 105 ? 10.477 -1.684 -2.783 1.00 87.56 105 PHE A CA 1
ATOM 844 C C . PHE A 1 105 ? 10.805 -3.093 -3.304 1.00 87.56 105 PHE A C 1
ATOM 846 O O . PHE A 1 105 ? 10.676 -3.356 -4.500 1.00 87.56 105 PHE A O 1
ATOM 853 N N . TYR A 1 106 ? 11.191 -4.019 -2.419 1.00 85.88 106 TYR A N 1
ATOM 854 C CA . TYR A 1 106 ? 11.449 -5.409 -2.817 1.00 85.88 106 TYR A CA 1
ATOM 855 C C . TYR A 1 106 ? 10.198 -6.100 -3.369 1.00 85.88 106 TYR A C 1
ATOM 857 O O . TYR A 1 106 ? 10.286 -6.883 -4.315 1.00 85.88 106 TYR A O 1
ATOM 865 N N . ASP A 1 107 ? 9.040 -5.777 -2.809 1.00 88.50 107 ASP A N 1
ATOM 866 C CA . ASP A 1 107 ? 7.756 -6.365 -3.178 1.00 88.50 107 ASP A CA 1
ATOM 867 C C . ASP A 1 107 ? 7.324 -5.923 -4.571 1.00 88.50 107 ASP A C 1
ATOM 869 O O . ASP A 1 107 ? 6.864 -6.745 -5.359 1.00 88.50 107 ASP A O 1
ATOM 873 N N . LEU A 1 108 ? 7.559 -4.658 -4.922 1.00 88.25 108 LEU A N 1
ATOM 874 C CA . LEU A 1 108 ? 7.290 -4.158 -6.269 1.00 88.25 108 LEU A CA 1
ATOM 875 C C . LEU A 1 108 ? 8.209 -4.799 -7.310 1.00 88.25 108 LEU A C 1
ATOM 877 O O . LEU A 1 108 ? 7.741 -5.144 -8.394 1.00 88.25 108 LEU A O 1
ATOM 881 N N . ARG A 1 109 ? 9.485 -5.052 -6.977 1.00 86.69 109 ARG A N 1
ATOM 882 C CA . ARG A 1 109 ? 10.394 -5.760 -7.896 1.00 86.69 109 ARG A CA 1
ATOM 883 C C . ARG A 1 109 ? 9.890 -7.164 -8.224 1.00 86.6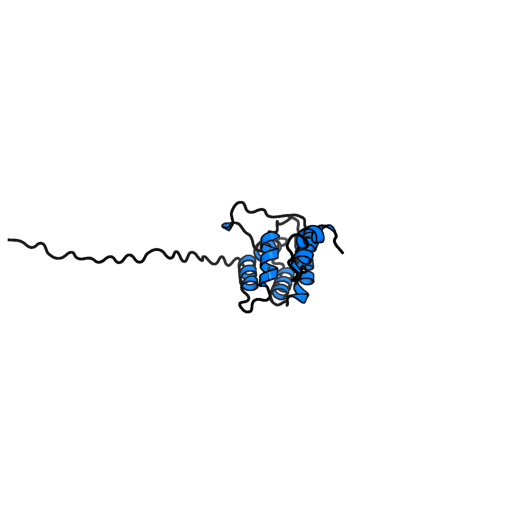9 109 ARG A C 1
ATOM 885 O O . ARG A 1 109 ? 9.912 -7.553 -9.388 1.00 86.69 109 ARG A O 1
ATOM 892 N N . LEU A 1 110 ? 9.378 -7.878 -7.225 1.00 86.88 110 LEU A N 1
ATOM 893 C CA . LEU A 1 110 ? 8.869 -9.245 -7.364 1.00 86.88 110 LEU A CA 1
ATOM 894 C C . LEU A 1 110 ? 7.389 -9.320 -7.782 1.00 86.88 110 LEU A C 1
ATOM 896 O O . LEU A 1 110 ? 6.842 -10.413 -7.885 1.00 86.88 110 LEU A O 1
ATOM 900 N N . TRP A 1 111 ? 6.718 -8.190 -8.033 1.00 87.06 111 TRP A N 1
ATOM 901 C CA . TRP A 1 111 ? 5.275 -8.173 -8.303 1.00 87.06 111 TRP A CA 1
ATOM 902 C C . TRP A 1 111 ? 4.868 -8.931 -9.573 1.00 87.06 111 TRP A C 1
ATOM 904 O O . TRP A 1 111 ? 3.777 -9.494 -9.641 1.00 87.06 111 TRP A O 1
ATOM 914 N N . GLY A 1 112 ? 5.746 -8.928 -10.578 1.00 84.12 112 GLY A N 1
ATOM 915 C CA . GLY A 1 112 ? 5.507 -9.555 -11.881 1.00 84.12 112 GLY A CA 1
ATOM 916 C C . GLY A 1 112 ? 5.797 -11.056 -11.928 1.00 84.12 112 GLY A C 1
ATOM 917 O O . GLY A 1 112 ? 5.674 -11.648 -12.995 1.00 84.12 112 GLY A O 1
ATOM 918 N N . GLU A 1 113 ? 6.208 -11.664 -10.813 1.00 86.31 113 GLU A N 1
ATOM 919 C CA . GLU A 1 113 ? 6.503 -13.095 -10.764 1.00 86.31 113 GLU A CA 1
ATOM 920 C C . GLU A 1 113 ? 5.223 -13.931 -10.971 1.00 86.31 113 GLU A C 1
ATOM 922 O O . GLU A 1 113 ? 4.177 -13.635 -10.375 1.00 86.31 113 GLU A O 1
ATOM 927 N N . PRO A 1 114 ? 5.278 -15.013 -11.770 1.00 84.31 114 PRO A N 1
ATOM 928 C CA . PRO A 1 114 ? 4.112 -15.848 -12.063 1.00 84.31 114 PRO A CA 1
ATOM 929 C C . PRO A 1 114 ? 3.575 -16.581 -10.824 1.00 84.31 114 PRO A C 1
ATOM 931 O O . PRO A 1 114 ? 2.408 -16.968 -10.786 1.00 84.31 114 PRO A O 1
ATOM 934 N N . ASP A 1 115 ? 4.396 -16.747 -9.783 1.00 86.62 115 ASP A N 1
ATOM 935 C CA . ASP A 1 115 ? 4.009 -17.392 -8.524 1.00 86.62 115 ASP A CA 1
ATOM 936 C C . ASP A 1 115 ? 3.022 -16.556 -7.675 1.00 86.62 115 ASP A C 1
ATOM 938 O O . ASP A 1 115 ? 2.414 -17.077 -6.719 1.00 86.62 115 ASP A O 1
ATOM 942 N N . ARG A 1 116 ? 2.848 -15.270 -8.032 1.00 87.31 116 ARG A N 1
ATOM 943 C CA . ARG A 1 116 ? 2.083 -14.241 -7.311 1.00 87.31 116 ARG A CA 1
ATOM 944 C C . ARG A 1 116 ? 2.385 -14.225 -5.807 1.00 87.31 116 ARG A C 1
ATOM 946 O O . ARG A 1 116 ? 1.493 -14.043 -4.968 1.00 87.31 116 ARG A O 1
ATOM 953 N N . ARG A 1 117 ? 3.639 -14.490 -5.422 1.00 87.94 117 ARG A N 1
ATOM 954 C CA . ARG A 1 117 ? 4.026 -14.663 -4.012 1.00 87.94 117 ARG A CA 1
ATOM 955 C C . ARG A 1 117 ? 3.855 -13.384 -3.200 1.00 87.94 117 ARG A C 1
ATOM 957 O O . ARG A 1 117 ? 3.452 -13.457 -2.037 1.00 87.94 117 ARG A O 1
ATOM 964 N N . VAL A 1 118 ? 4.112 -12.226 -3.805 1.00 89.31 118 VAL A N 1
ATOM 965 C CA . VAL A 1 118 ? 3.948 -10.918 -3.152 1.00 89.31 118 VAL A CA 1
ATOM 966 C C . VAL A 1 118 ? 2.478 -10.658 -2.836 1.00 89.31 118 VAL A C 1
ATOM 968 O O . VAL A 1 118 ? 2.145 -10.371 -1.687 1.00 89.31 118 VAL A O 1
ATOM 971 N N . GLN A 1 119 ? 1.599 -10.866 -3.818 1.00 91.25 119 GLN A N 1
ATOM 972 C CA . GLN A 1 119 ? 0.153 -10.704 -3.690 1.00 91.25 119 GLN A CA 1
ATOM 973 C C . GLN A 1 119 ? -0.392 -11.605 -2.576 1.00 91.25 119 GLN A C 1
ATOM 975 O O . GLN A 1 119 ? -1.116 -11.137 -1.701 1.00 91.25 119 GLN A O 1
ATOM 980 N N . LYS A 1 120 ? 0.028 -12.878 -2.537 1.00 88.75 120 LYS A N 1
ATOM 981 C CA . LYS A 1 120 ? -0.358 -13.824 -1.474 1.00 88.75 120 LYS A CA 1
ATOM 982 C C . LYS A 1 120 ? 0.123 -13.382 -0.091 1.00 88.75 120 LYS A C 1
ATOM 984 O O . LYS A 1 120 ? -0.597 -13.559 0.888 1.00 88.75 120 LYS A O 1
ATOM 989 N N . ARG A 1 121 ? 1.330 -12.818 0.021 1.00 88.12 121 ARG A N 1
ATOM 990 C CA . ARG A 1 121 ? 1.859 -12.337 1.307 1.00 88.12 121 ARG A CA 1
ATOM 991 C C . ARG A 1 121 ? 1.152 -11.065 1.778 1.00 88.12 121 ARG A C 1
ATOM 993 O O . ARG A 1 121 ? 0.898 -10.918 2.969 1.00 88.12 121 ARG A O 1
ATOM 1000 N N . TRP A 1 122 ? 0.817 -10.168 0.856 1.00 90.81 122 TRP A N 1
ATOM 1001 C CA . TRP A 1 122 ? 0.043 -8.959 1.146 1.00 90.81 122 TRP A CA 1
ATOM 1002 C C . TRP A 1 122 ? -1.381 -9.303 1.577 1.00 90.81 122 TRP A C 1
ATOM 1004 O O . TRP A 1 122 ? -1.832 -8.817 2.609 1.00 90.81 122 TRP A O 1
ATOM 1014 N N . ALA A 1 123 ? -2.041 -10.206 0.852 1.00 89.12 123 ALA A N 1
ATOM 1015 C CA . ALA A 1 123 ? -3.312 -10.813 1.236 1.00 89.12 123 ALA A CA 1
ATOM 1016 C C . ALA A 1 123 ? -3.269 -11.380 2.664 1.00 89.12 123 ALA A C 1
ATOM 1018 O O . ALA A 1 123 ? -4.093 -11.031 3.508 1.00 89.12 123 ALA A O 1
ATOM 1019 N N . ALA A 1 124 ? -2.262 -12.207 2.954 1.00 86.94 124 ALA A N 1
ATOM 1020 C CA . ALA A 1 124 ? -2.072 -12.811 4.267 1.00 86.94 124 ALA A CA 1
ATOM 1021 C C . ALA A 1 124 ? -1.931 -11.755 5.381 1.00 86.94 124 ALA A C 1
ATOM 1023 O O . ALA A 1 124 ? -2.589 -11.856 6.415 1.00 86.94 124 ALA A O 1
ATOM 1024 N N . GLY A 1 125 ? -1.150 -10.694 5.143 1.00 85.50 125 GLY A N 1
ATOM 1025 C CA . GLY A 1 125 ? -1.017 -9.574 6.081 1.00 85.50 125 GLY A CA 1
ATOM 1026 C C . GLY A 1 125 ? -2.314 -8.787 6.291 1.00 85.50 125 GLY A C 1
ATOM 1027 O O . GLY A 1 125 ? -2.624 -8.413 7.421 1.00 85.50 125 GLY A O 1
ATOM 1028 N N . PHE A 1 126 ? -3.092 -8.580 5.227 1.00 86.69 126 PHE A N 1
ATOM 1029 C CA . PHE A 1 126 ? -4.332 -7.801 5.259 1.00 86.69 126 PHE A CA 1
ATOM 1030 C C . PHE A 1 126 ? -5.472 -8.519 5.990 1.00 86.69 126 PHE A C 1
ATOM 1032 O O . PHE A 1 126 ? -6.083 -7.955 6.899 1.00 86.69 126 PHE A O 1
ATOM 1039 N N . TRP A 1 127 ? -5.732 -9.784 5.648 1.00 85.56 1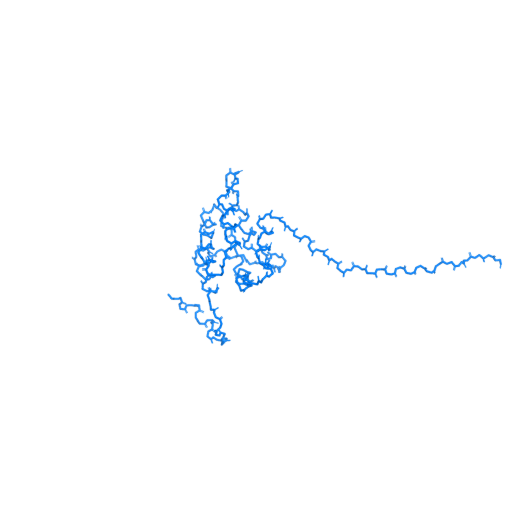27 TRP A N 1
ATOM 1040 C CA . TRP A 1 127 ? -6.773 -10.579 6.313 1.00 85.56 127 TRP A CA 1
ATOM 1041 C C . TRP A 1 127 ? -6.311 -11.177 7.648 1.00 85.56 127 TRP A C 1
ATOM 1043 O O . TRP A 1 127 ? -7.133 -11.670 8.416 1.00 85.56 127 TRP A O 1
ATOM 1053 N N . GLY A 1 128 ? -5.020 -11.076 7.973 1.00 75.94 128 GLY A N 1
ATOM 1054 C CA . GLY A 1 128 ? -4.470 -11.561 9.236 1.00 75.94 128 GLY A CA 1
ATOM 1055 C C . GLY A 1 128 ? -4.196 -13.063 9.263 1.00 75.94 128 GLY A C 1
ATOM 1056 O O . GLY A 1 128 ? -4.038 -13.617 10.348 1.00 75.94 128 GLY A O 1
ATOM 1057 N N . PHE A 1 129 ? -4.095 -13.711 8.099 1.00 63.34 129 PHE A N 1
ATOM 1058 C CA . PHE A 1 129 ? -3.560 -15.064 8.001 1.00 63.34 129 PHE A CA 1
ATOM 1059 C C . PHE A 1 129 ? -2.054 -15.005 8.267 1.00 63.34 129 PHE A C 1
ATOM 1061 O O . PHE A 1 129 ? -1.246 -14.867 7.349 1.00 63.34 129 PHE A O 1
ATOM 1068 N N . ARG A 1 130 ? -1.646 -15.094 9.535 1.00 52.00 130 ARG A N 1
ATOM 1069 C CA . ARG A 1 130 ? -0.287 -15.545 9.834 1.00 52.00 130 ARG A CA 1
ATOM 1070 C C . ARG A 1 130 ? -0.188 -16.958 9.270 1.00 52.00 130 ARG A C 1
ATOM 1072 O O . ARG A 1 130 ? -0.893 -17.850 9.723 1.00 52.00 130 ARG A O 1
ATOM 1079 N N . ARG A 1 131 ? 0.639 -17.156 8.241 1.00 48.75 131 ARG A N 1
ATOM 1080 C CA . ARG A 1 131 ? 1.189 -18.493 8.046 1.00 48.75 131 ARG A CA 1
ATOM 1081 C C . ARG A 1 131 ? 2.110 -18.700 9.228 1.00 48.75 131 ARG A C 1
ATOM 1083 O O . ARG A 1 131 ? 3.159 -18.058 9.294 1.00 48.75 131 ARG A O 1
ATOM 1090 N N . ASP A 1 132 ? 1.691 -19.551 10.144 1.00 40.84 132 ASP A N 1
ATOM 1091 C CA . ASP A 1 132 ? 2.604 -20.228 11.047 1.00 40.84 132 ASP A CA 1
ATOM 1092 C C . ASP A 1 132 ? 3.474 -21.160 10.188 1.00 40.84 132 ASP A C 1
ATOM 1094 O O . ASP A 1 132 ? 3.323 -22.373 10.194 1.00 40.84 132 ASP A O 1
ATOM 1098 N N . ASP A 1 133 ? 4.369 -20.591 9.374 1.00 42.16 133 ASP A N 1
ATOM 1099 C CA . ASP A 1 133 ? 5.468 -21.336 8.757 1.00 42.16 133 ASP A CA 1
ATOM 1100 C C . ASP A 1 133 ? 6.599 -21.440 9.795 1.00 42.16 133 ASP A C 1
ATOM 1102 O O . ASP A 1 133 ? 7.729 -21.000 9.590 1.00 42.16 133 ASP A O 1
ATOM 1106 N N . GLU A 1 134 ? 6.265 -22.041 10.937 1.00 42.75 134 GLU A N 1
ATOM 1107 C CA . GLU A 1 134 ? 7.183 -22.866 11.713 1.00 42.75 134 GLU A CA 1
ATOM 1108 C C . GLU A 1 134 ? 7.015 -24.309 11.228 1.00 42.75 134 GLU A C 1
ATOM 1110 O O . GLU A 1 134 ? 6.622 -25.204 11.968 1.00 42.75 134 GLU A O 1
ATOM 1115 N N . THR A 1 135 ? 7.373 -24.576 9.968 1.00 37.84 135 THR A N 1
ATOM 1116 C CA . THR A 1 135 ? 7.943 -25.899 9.690 1.00 37.84 135 THR A CA 1
ATOM 1117 C C . THR A 1 135 ? 9.371 -25.857 10.215 1.00 37.84 135 THR A C 1
ATOM 1119 O O . THR A 1 135 ? 10.336 -25.640 9.480 1.00 37.84 135 THR A O 1
ATOM 1122 N N . SER A 1 136 ? 9.477 -25.995 11.537 1.00 41.16 136 SER A N 1
ATOM 1123 C CA . SER A 1 136 ? 10.665 -26.494 12.209 1.00 41.16 136 SER A CA 1
ATOM 1124 C C . SER A 1 136 ? 11.012 -27.829 11.568 1.00 41.16 136 SER A C 1
ATOM 1126 O O . SER A 1 136 ? 10.463 -28.870 11.904 1.00 41.16 136 SER A O 1
ATOM 1128 N N . SER A 1 137 ? 11.920 -27.792 10.599 1.00 41.34 137 SER A N 1
ATOM 1129 C CA . SER A 1 137 ? 12.651 -28.970 10.159 1.00 41.34 137 SER A CA 1
ATOM 1130 C C . SER A 1 137 ? 13.715 -29.289 11.213 1.00 41.34 137 SER A C 1
ATOM 1132 O O . SER A 1 137 ? 14.892 -29.048 10.988 1.00 41.34 137 SER A O 1
ATOM 1134 N N . ASN A 1 138 ? 13.268 -29.775 12.369 1.00 44.38 138 ASN A N 1
ATOM 1135 C CA . ASN A 1 138 ? 13.987 -30.568 13.369 1.00 44.38 138 ASN A CA 1
ATOM 1136 C C . ASN A 1 138 ? 12.877 -31.479 13.922 1.00 44.38 138 ASN A C 1
ATOM 1138 O O . ASN A 1 138 ? 11.858 -30.970 14.366 1.00 44.38 138 ASN A O 1
ATOM 1142 N N . GLU A 1 139 ? 12.904 -32.802 13.850 1.00 47.25 139 GLU A N 1
ATOM 1143 C CA . GLU A 1 139 ? 13.991 -33.705 14.186 1.00 47.25 139 GLU A CA 1
ATOM 1144 C C . GLU A 1 139 ? 13.570 -35.092 13.661 1.00 47.25 139 GLU A C 1
ATOM 1146 O O . GLU A 1 139 ? 12.497 -35.585 14.007 1.00 47.25 139 GLU A O 1
ATOM 1151 N N . VAL A 1 140 ? 14.372 -35.733 12.804 1.00 45.59 140 VAL A N 1
ATOM 1152 C CA . VAL A 1 140 ? 14.256 -37.187 12.613 1.00 45.59 140 VAL A CA 1
ATOM 1153 C C . VAL A 1 140 ? 14.971 -37.812 13.802 1.00 45.59 140 VAL A C 1
ATOM 1155 O O . VAL A 1 140 ? 16.164 -38.104 13.745 1.00 45.59 140 VAL A O 1
ATOM 1158 N N . THR A 1 141 ? 14.254 -37.968 14.910 1.00 44.34 141 THR A N 1
ATOM 1159 C CA . THR A 1 141 ? 14.675 -38.855 15.989 1.00 44.34 141 THR A CA 1
ATOM 1160 C C . THR A 1 141 ? 14.436 -40.284 15.501 1.00 44.34 141 THR A C 1
ATOM 1162 O O . THR A 1 141 ? 13.374 -40.867 15.716 1.00 44.34 141 THR A O 1
ATOM 1165 N N . THR A 1 142 ? 15.420 -40.868 14.813 1.00 46.94 142 THR A N 1
ATOM 1166 C CA . THR A 1 142 ? 15.528 -42.330 14.738 1.00 46.94 142 THR A CA 1
ATOM 1167 C C . THR A 1 142 ? 15.931 -42.812 16.126 1.00 46.94 142 THR A C 1
ATOM 1169 O O . THR A 1 142 ? 17.105 -42.981 16.444 1.00 46.94 142 THR A O 1
ATOM 1172 N N . THR A 1 143 ? 14.927 -42.976 16.982 1.00 49.12 143 THR A N 1
ATOM 1173 C CA . THR A 1 143 ? 14.979 -43.875 18.126 1.00 49.12 143 THR A CA 1
ATOM 1174 C C . THR A 1 143 ? 15.040 -45.293 17.563 1.00 49.12 143 THR A C 1
ATOM 1176 O O . THR A 1 143 ? 14.008 -45.887 17.270 1.00 49.12 143 THR A O 1
ATOM 1179 N N . ASP A 1 144 ? 16.248 -45.824 17.367 1.00 51.59 144 ASP A N 1
ATOM 1180 C CA . ASP A 1 144 ? 16.434 -47.270 17.246 1.00 51.59 144 ASP A CA 1
ATOM 1181 C C . ASP A 1 144 ? 16.585 -47.836 18.662 1.00 51.59 144 ASP A C 1
ATOM 1183 O O . ASP A 1 144 ? 17.637 -47.745 19.300 1.00 51.59 144 ASP A O 1
ATOM 1187 N N . GLN A 1 145 ? 15.465 -48.328 19.187 1.00 50.56 145 GLN A N 1
ATOM 1188 C CA . GLN A 1 145 ? 15.424 -49.189 20.357 1.00 50.56 145 GLN A CA 1
ATOM 1189 C C . GLN A 1 145 ? 16.066 -50.528 19.986 1.00 50.56 145 GLN A C 1
ATOM 1191 O O . GLN A 1 145 ? 15.473 -51.330 19.271 1.00 50.56 145 GLN A O 1
ATOM 1196 N N . ARG A 1 146 ? 17.239 -50.814 20.551 1.00 41.56 146 ARG A N 1
ATOM 1197 C CA . ARG A 1 146 ? 17.696 -52.191 20.748 1.00 41.56 146 ARG A CA 1
ATOM 1198 C C . ARG A 1 146 ? 17.850 -52.428 22.242 1.00 41.56 146 ARG A C 1
ATOM 1200 O O . ARG A 1 146 ? 18.911 -52.199 22.810 1.00 41.56 146 ARG A O 1
ATOM 1207 N N . ASN A 1 147 ? 16.741 -52.814 22.862 1.00 49.62 147 ASN A N 1
ATOM 1208 C CA . ASN A 1 147 ? 16.694 -53.344 24.216 1.00 49.62 147 ASN A CA 1
ATOM 1209 C C . ASN A 1 147 ? 15.833 -54.615 24.173 1.00 49.62 147 ASN A C 1
ATOM 1211 O O . ASN A 1 147 ? 14.618 -54.518 24.058 1.00 49.62 147 ASN A O 1
ATOM 1215 N N . ASP A 1 148 ? 16.506 -55.760 24.185 1.00 48.97 148 ASP A N 1
ATOM 1216 C CA . ASP A 1 148 ? 16.052 -57.112 24.554 1.00 48.97 148 ASP A CA 1
ATOM 1217 C C . ASP A 1 148 ? 17.360 -57.929 24.582 1.00 48.97 148 ASP A C 1
ATOM 1219 O O . ASP A 1 148 ? 18.170 -57.800 23.666 1.00 48.97 148 ASP A O 1
ATOM 1223 N N . GLU A 1 149 ? 17.768 -58.681 25.596 1.00 49.81 149 GLU A N 1
ATOM 1224 C CA . GLU A 1 149 ? 17.093 -59.295 26.734 1.00 49.81 149 GLU A CA 1
ATOM 1225 C C . GLU A 1 149 ? 18.159 -59.490 27.827 1.00 49.81 149 GLU A C 1
ATOM 1227 O O . GLU A 1 149 ? 19.239 -60.024 27.564 1.00 49.81 149 GLU A O 1
ATOM 1232 N N . SER A 1 150 ? 17.846 -59.089 29.058 1.00 49.38 150 SER A N 1
ATOM 1233 C CA . SER A 1 150 ? 18.384 -59.750 30.248 1.00 49.38 150 SER A CA 1
ATOM 1234 C C . SER A 1 150 ? 17.331 -60.754 30.712 1.00 49.38 150 SER A C 1
ATOM 1236 O O . SER A 1 150 ? 16.290 -60.334 31.206 1.00 49.38 150 SER A O 1
ATOM 1238 N N . SER A 1 151 ? 17.631 -62.045 30.594 1.00 61.03 151 SER A N 1
ATOM 1239 C CA . SER A 1 151 ? 17.072 -63.141 31.403 1.00 61.03 151 SER A CA 1
ATOM 1240 C C . SER A 1 151 ? 18.256 -64.065 31.708 1.00 61.03 151 SER A C 1
ATOM 1242 O O . SER A 1 151 ? 18.920 -64.532 30.789 1.00 61.03 151 SER A O 1
ATOM 1244 N N . GLU A 1 152 ? 18.776 -64.037 32.936 1.00 53.84 152 GLU A N 1
ATOM 1245 C CA . GLU A 1 152 ? 18.423 -64.982 34.014 1.00 53.84 152 GLU A CA 1
ATOM 1246 C C . GLU A 1 152 ? 18.861 -66.422 33.696 1.00 53.84 152 GLU A C 1
ATOM 1248 O O . GLU A 1 152 ? 18.126 -67.159 33.050 1.00 53.84 152 GLU A O 1
ATOM 1253 N N . ASP A 1 153 ? 20.087 -66.780 34.105 1.00 46.44 153 ASP A N 1
ATOM 1254 C CA . ASP A 1 153 ? 20.406 -67.816 35.118 1.00 46.44 153 ASP A CA 1
ATOM 1255 C C . ASP A 1 153 ? 21.926 -67.834 35.410 1.00 46.44 153 ASP A C 1
ATOM 1257 O O . ASP A 1 153 ? 22.728 -67.817 34.443 1.00 46.44 153 ASP A O 1
#

Radius of gyration: 22.74 Å; chains: 1; bounding box: 44×83×52 Å

Sequence (153 aa):
MFPYVERHFDARGSHGAPDEAYTVASIFGIHPVHHRPAERRERNNFGASLRAIRWKDGEENQGVERRFVALLDAGREALPVHLRHLVTLLHSSSEPMAIDYLQLFYDLRLWGEPDRRVQKRWAAGFWGFRRDDETSSNEVTTTDQRNDESSED

Secondary structure (DSSP, 8-state):
--HHHHHHHHTTT--S--HHHHHHHHHHHH---B---SSGGG---HHHHHHGGGEETTEE-HHHHHHHHHHHH--TTTHHHHHHHHHHHHHTSSS---B-HHHHHHHHHTTT-TT-HHHHHHHHHHHT-------------------------

Foldseek 3Di:
DDPVQVVVVVVPPPPPDCPLVVLLVVLCVLAVFADDDPDPVPAAAPLLLLLVLCADPNDGPVVSVVLLVVCLPDDLVCNSVSSNVSSNSCVPDPDNGHHHSVNSSVLSVCCPPPVSVSSVVSVCSNVVVDPPPPPVPDDPPPPPDDDDDDDDD

pLDDT: mean 73.0, std 15.85, range [37.84, 91.44]